Protein AF-A0A2S9GM85-F1 (afdb_monomer_lite)

Radius of gyration: 12.58 Å; chains: 1; bounding box: 25×28×29 Å

Secondary structure (DSSP, 8-state):
-HHHHHHHHHHHHT--GGG-S-B----SSHHHHHHHHHHTTSS-TT-HHHHHHTTTTSTTSSS-B-TT-IIIII---TT-

Sequence (80 aa):
FKDQILDAAYAEAGIGPEDLSLAEVYDLSTALELDWYEHLGLCPRGEAEQLLRSGATTIGGRIPVNASG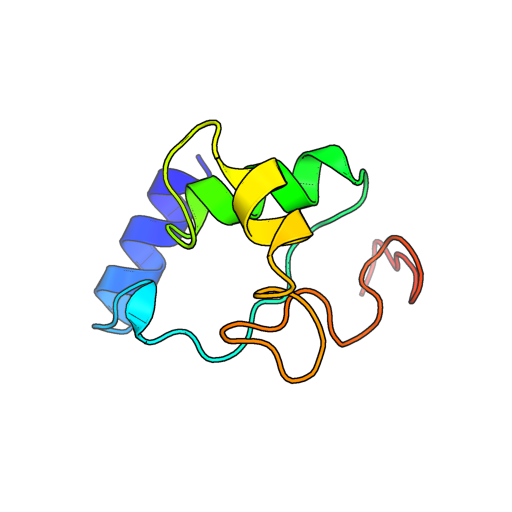GLASFGEAIPA

Structure (mmCIF, N/CA/C/O backbone):
data_AF-A0A2S9GM85-F1
#
_entry.id   AF-A0A2S9GM85-F1
#
loop_
_atom_site.group_PDB
_atom_site.id
_atom_site.type_symbol
_atom_site.label_atom_id
_atom_site.label_alt_id
_atom_site.label_comp_id
_atom_site.label_asym_id
_atom_site.label_entity_id
_atom_site.label_seq_id
_atom_site.pdbx_PDB_ins_code
_atom_site.Cartn_x
_atom_site.Cartn_y
_atom_site.Cartn_z
_atom_site.occupancy
_atom_site.B_iso_or_equiv
_atom_site.auth_seq_id
_atom_site.auth_comp_id
_atom_site.auth_asym_id
_atom_site.auth_atom_id
_atom_site.pdbx_PDB_model_num
ATOM 1 N N . PHE A 1 1 ? 6.488 12.456 7.400 1.00 81.62 1 PHE A N 1
ATOM 2 C CA 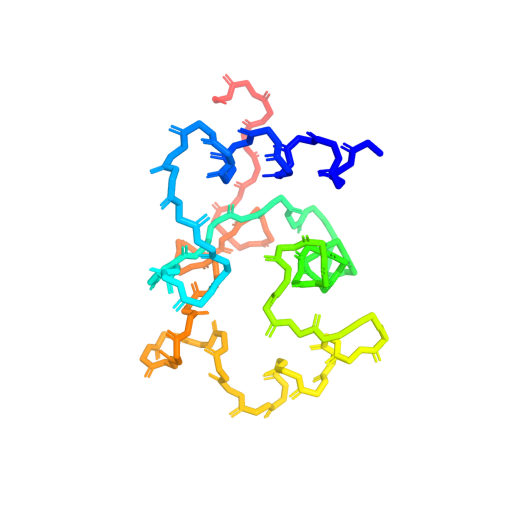. PHE A 1 1 ? 5.648 13.056 6.342 1.00 81.62 1 PHE A CA 1
ATOM 3 C C . PHE A 1 1 ? 4.573 12.083 5.886 1.00 81.62 1 PHE A C 1
ATOM 5 O O . PHE A 1 1 ? 3.416 12.457 5.963 1.00 81.62 1 PHE A O 1
ATOM 12 N N . LYS A 1 2 ? 4.921 10.843 5.495 1.00 88.69 2 LYS A N 1
ATOM 13 C CA . LYS A 1 2 ? 3.934 9.807 5.135 1.00 88.69 2 LYS A CA 1
ATOM 14 C C . LYS A 1 2 ? 2.863 9.600 6.216 1.00 88.69 2 LYS A C 1
ATOM 16 O O . LYS A 1 2 ? 1.689 9.725 5.900 1.00 88.69 2 LYS A O 1
ATOM 21 N N . ASP A 1 3 ? 3.277 9.439 7.476 1.00 92.56 3 ASP A N 1
ATOM 22 C CA . ASP A 1 3 ? 2.346 9.288 8.611 1.00 92.56 3 ASP A CA 1
ATOM 23 C C . ASP A 1 3 ? 1.340 10.443 8.699 1.00 92.56 3 ASP A C 1
ATOM 25 O O . ASP A 1 3 ? 0.145 10.223 8.784 1.00 92.56 3 ASP A O 1
ATOM 29 N N . GLN A 1 4 ? 1.806 11.688 8.556 1.00 94.75 4 GLN A N 1
ATOM 30 C CA . GLN A 1 4 ? 0.936 12.867 8.629 1.00 94.75 4 GLN A CA 1
ATOM 31 C C . GLN A 1 4 ? -0.096 12.924 7.496 1.00 94.75 4 GLN A C 1
ATOM 33 O O . GLN A 1 4 ? -1.206 13.400 7.717 1.00 94.75 4 GLN A O 1
ATOM 38 N N . ILE A 1 5 ? 0.265 12.474 6.288 1.00 94.81 5 ILE A N 1
ATOM 39 C CA . ILE A 1 5 ? -0.683 12.394 5.168 1.00 94.81 5 ILE A CA 1
ATOM 40 C C . ILE A 1 5 ? -1.746 11.339 5.466 1.00 94.81 5 ILE A C 1
ATOM 42 O O . ILE A 1 5 ? -2.929 11.591 5.255 1.00 94.81 5 ILE A O 1
ATOM 46 N N . LEU A 1 6 ? -1.328 10.172 5.951 1.00 94.94 6 LEU A N 1
ATOM 47 C CA . LEU A 1 6 ? -2.238 9.061 6.196 1.00 94.94 6 LEU A CA 1
ATOM 48 C C . LEU A 1 6 ? -3.151 9.311 7.390 1.00 94.94 6 LEU A C 1
ATOM 50 O O . LEU A 1 6 ? -4.349 9.081 7.268 1.00 94.94 6 LEU A O 1
ATOM 54 N N . ASP A 1 7 ? -2.633 9.870 8.482 1.00 95.38 7 ASP A N 1
ATOM 55 C CA . ASP A 1 7 ? -3.439 10.281 9.633 1.00 95.38 7 ASP A CA 1
ATOM 56 C C . ASP A 1 7 ? -4.549 11.251 9.204 1.00 95.38 7 ASP A C 1
ATOM 58 O O . ASP A 1 7 ? -5.703 11.100 9.604 1.00 95.38 7 ASP A O 1
ATOM 62 N N . ALA A 1 8 ? -4.220 12.227 8.348 1.00 97.56 8 ALA A N 1
ATOM 63 C CA . ALA A 1 8 ? -5.197 13.170 7.816 1.00 97.56 8 ALA A CA 1
ATOM 64 C C . ALA A 1 8 ? -6.223 12.484 6.897 1.00 97.56 8 ALA A C 1
ATOM 66 O O . ALA A 1 8 ? -7.420 12.714 7.057 1.00 97.56 8 ALA A O 1
ATOM 67 N N . ALA A 1 9 ? -5.775 11.623 5.978 1.00 97.56 9 ALA A N 1
ATOM 68 C CA . ALA A 1 9 ? -6.651 10.923 5.039 1.00 97.56 9 ALA A CA 1
ATOM 69 C C . ALA A 1 9 ? -7.619 9.960 5.749 1.00 97.56 9 ALA A C 1
ATOM 71 O O . ALA A 1 9 ? -8.812 9.955 5.450 1.00 97.56 9 ALA A O 1
ATOM 72 N N . TYR A 1 10 ? -7.133 9.187 6.724 1.00 97.94 10 TYR A N 1
ATOM 73 C CA . TYR A 1 10 ? -7.966 8.301 7.537 1.00 97.94 10 TYR A CA 1
ATOM 74 C C . TYR A 1 10 ? -8.962 9.084 8.392 1.00 97.94 10 TYR A C 1
ATOM 76 O O . TYR A 1 10 ? -10.139 8.729 8.437 1.00 97.94 10 TYR A O 1
ATOM 84 N N . ALA A 1 11 ? -8.527 10.181 9.021 1.00 98.19 11 ALA A N 1
ATOM 85 C CA . ALA A 1 11 ? -9.416 11.037 9.801 1.00 98.19 11 ALA A CA 1
ATOM 86 C C . ALA A 1 11 ? -10.517 11.677 8.940 1.00 98.19 11 ALA A C 1
ATOM 88 O O . ALA A 1 11 ? -11.665 11.749 9.375 1.00 98.19 11 ALA A O 1
ATOM 89 N N . GLU A 1 12 ? -10.185 12.121 7.726 1.00 98.50 12 GLU A N 1
ATOM 90 C CA . GLU A 1 12 ? -11.148 12.696 6.782 1.00 98.50 12 GLU A CA 1
ATOM 91 C C . GLU A 1 12 ? -12.147 11.649 6.270 1.00 98.50 12 GLU A C 1
ATOM 93 O O . GLU A 1 12 ? -13.346 11.921 6.201 1.00 98.50 12 GLU A O 1
ATOM 98 N N . ALA A 1 13 ? -11.675 10.441 5.954 1.00 98.19 13 ALA A N 1
ATOM 99 C CA . ALA A 1 13 ? -12.518 9.350 5.473 1.00 98.19 13 ALA A CA 1
ATOM 100 C C . ALA A 1 13 ? -13.332 8.664 6.587 1.00 98.19 13 ALA A C 1
ATOM 102 O O . ALA A 1 13 ? -14.348 8.031 6.298 1.00 98.19 13 ALA A O 1
ATOM 103 N N . GLY A 1 14 ? -12.907 8.784 7.848 1.00 98.25 14 GLY A N 1
ATOM 104 C CA . GLY A 1 14 ? -13.528 8.111 8.990 1.00 98.25 14 GLY A CA 1
ATOM 105 C C . GLY A 1 14 ? -13.330 6.592 8.993 1.00 98.25 14 GLY A C 1
ATOM 106 O O . GLY A 1 14 ? -14.192 5.883 9.509 1.00 98.25 14 GLY A O 1
ATOM 107 N N . ILE A 1 15 ? -12.231 6.105 8.407 1.00 98.00 15 ILE A N 1
ATOM 108 C CA . ILE A 1 15 ? -11.886 4.675 8.306 1.00 98.00 15 ILE A CA 1
ATOM 109 C C . ILE A 1 15 ? -10.480 4.405 8.848 1.00 98.00 15 ILE A C 1
ATOM 111 O O . ILE A 1 15 ? -9.675 5.330 8.970 1.00 98.00 15 ILE A O 1
ATOM 115 N N . GLY A 1 16 ? -10.184 3.141 9.142 1.00 97.12 16 GLY A N 1
ATOM 116 C CA . GLY A 1 16 ? -8.859 2.666 9.537 1.00 97.12 16 GLY A CA 1
ATOM 117 C C . GLY A 1 16 ? -8.167 1.801 8.472 1.00 97.12 16 GLY A C 1
ATOM 118 O O . GLY A 1 16 ? -8.777 1.421 7.468 1.00 97.12 16 GLY A O 1
ATOM 119 N N . PRO A 1 17 ? -6.888 1.440 8.693 1.00 96.38 17 PRO A N 1
ATOM 120 C CA . PRO A 1 17 ? -6.140 0.514 7.836 1.00 96.38 17 PRO A CA 1
ATOM 121 C C . PRO A 1 17 ? -6.854 -0.818 7.579 1.00 96.38 17 PRO A C 1
ATOM 123 O O . PRO A 1 17 ? -6.735 -1.409 6.507 1.00 96.38 17 PRO A O 1
ATOM 126 N N . GLU A 1 18 ? -7.601 -1.308 8.565 1.00 96.50 18 GLU A N 1
ATOM 127 C CA . GLU A 1 18 ? -8.351 -2.557 8.502 1.00 96.50 18 GLU A CA 1
ATOM 128 C C . GLU A 1 18 ? -9.530 -2.528 7.526 1.00 96.50 18 GLU A C 1
ATOM 130 O O . GLU A 1 18 ? -9.935 -3.601 7.072 1.00 96.50 18 GLU A O 1
ATOM 135 N N . ASP A 1 19 ? -10.032 -1.336 7.197 1.00 97.88 19 ASP A N 1
ATOM 136 C CA . ASP A 1 19 ? -11.147 -1.117 6.274 1.00 97.88 19 ASP A CA 1
ATOM 137 C C . ASP A 1 19 ? -10.686 -1.058 4.808 1.00 97.88 19 ASP A C 1
ATOM 139 O O . ASP A 1 19 ? -11.504 -1.117 3.883 1.00 97.88 19 ASP A O 1
ATOM 143 N N . LEU A 1 20 ? -9.373 -0.952 4.564 1.00 97.25 20 LEU A N 1
ATOM 144 C CA . LEU A 1 20 ? -8.829 -0.934 3.212 1.00 97.25 20 LEU A CA 1
ATOM 145 C C . LEU A 1 20 ? -9.079 -2.272 2.506 1.00 97.25 20 LEU A C 1
ATOM 147 O O . LEU A 1 20 ? -8.818 -3.350 3.037 1.00 97.25 20 LEU A O 1
ATOM 151 N N . SER A 1 21 ? -9.548 -2.184 1.261 1.00 96.94 21 SER A N 1
ATOM 152 C CA . SER A 1 21 ? -9.779 -3.345 0.383 1.00 96.94 21 SER A CA 1
ATOM 153 C C . SER A 1 21 ? -8.792 -3.427 -0.789 1.00 96.94 21 SER A C 1
ATOM 155 O O . SER A 1 21 ? -8.724 -4.451 -1.464 1.00 96.94 21 SER A O 1
ATOM 157 N N . LEU A 1 22 ? -8.042 -2.351 -1.047 1.00 97.44 22 LEU A N 1
ATOM 158 C CA . LEU A 1 22 ? -7.002 -2.231 -2.072 1.00 97.44 22 LEU A CA 1
ATOM 159 C C . LEU A 1 22 ? -6.050 -1.093 -1.670 1.00 97.44 22 LEU A C 1
ATOM 161 O O . LEU A 1 22 ? -6.503 -0.117 -1.069 1.00 97.44 22 LEU A O 1
ATOM 165 N N . ALA A 1 23 ? -4.776 -1.176 -2.053 1.00 97.75 23 ALA A N 1
ATOM 166 C CA . ALA A 1 23 ? -3.884 -0.018 -2.061 1.00 97.75 23 ALA A CA 1
ATOM 167 C C . ALA A 1 23 ? -3.117 0.093 -3.387 1.00 97.75 23 ALA A C 1
ATOM 169 O O . ALA A 1 23 ? -2.672 -0.902 -3.952 1.00 97.75 23 ALA A O 1
ATOM 170 N N . GLU A 1 24 ? -2.934 1.319 -3.866 1.00 97.25 24 GLU A N 1
ATOM 171 C CA . GLU A 1 24 ? -1.980 1.648 -4.928 1.00 97.25 24 GLU A CA 1
ATOM 172 C C . GLU A 1 24 ? -0.978 2.631 -4.325 1.00 97.25 24 GLU A C 1
ATOM 174 O O . GLU A 1 24 ? -1.362 3.667 -3.773 1.00 97.25 24 GLU A O 1
ATOM 179 N N . VAL A 1 25 ? 0.300 2.269 -4.353 1.00 95.75 25 VAL A N 1
ATOM 180 C CA . VAL A 1 25 ? 1.372 2.978 -3.653 1.00 95.75 25 VAL A CA 1
ATOM 181 C C . VAL A 1 25 ? 2.545 3.237 -4.582 1.00 95.75 25 VAL A C 1
ATOM 183 O O . VAL A 1 25 ? 2.811 2.488 -5.517 1.00 95.75 25 VAL A O 1
ATOM 186 N N . TYR A 1 26 ? 3.281 4.307 -4.290 1.00 94.00 26 TYR A N 1
ATOM 187 C CA . TYR A 1 26 ? 4.434 4.706 -5.087 1.00 94.00 26 TYR A CA 1
ATOM 188 C C . TYR A 1 26 ? 5.628 3.764 -4.850 1.00 94.00 26 TYR A C 1
ATOM 190 O O . TYR A 1 26 ? 6.268 3.828 -3.795 1.00 94.00 26 TYR A O 1
ATOM 198 N N . ASP A 1 27 ? 5.938 2.928 -5.841 1.00 94.75 27 ASP A N 1
ATOM 199 C CA . ASP A 1 27 ? 6.911 1.826 -5.809 1.00 94.75 27 ASP A CA 1
ATOM 200 C C . ASP A 1 27 ? 8.057 1.993 -6.830 1.00 94.75 27 ASP A C 1
ATOM 202 O O . ASP A 1 27 ? 8.534 1.020 -7.409 1.00 94.75 27 ASP A O 1
ATOM 206 N N . LEU A 1 28 ? 8.582 3.216 -7.017 1.00 91.69 28 LEU A N 1
ATOM 207 C CA . LEU A 1 28 ? 9.771 3.459 -7.869 1.00 91.69 28 LEU A CA 1
ATOM 208 C C . LEU A 1 28 ? 10.970 2.554 -7.500 1.00 91.69 28 LEU A C 1
ATOM 210 O O . LEU A 1 28 ? 11.837 2.252 -8.319 1.00 91.69 28 LEU A O 1
ATOM 214 N N . SER A 1 29 ? 11.018 2.113 -6.245 1.00 93.06 29 SER A N 1
ATOM 215 C CA . SER A 1 29 ? 11.864 1.026 -5.776 1.00 93.06 29 SER A CA 1
ATOM 216 C C . SER A 1 29 ? 11.016 0.057 -4.962 1.00 93.06 29 SER A C 1
ATOM 218 O O . SER A 1 29 ? 10.163 0.489 -4.187 1.00 93.06 29 SER A O 1
ATOM 220 N N . THR A 1 30 ? 11.320 -1.238 -5.043 1.00 93.06 30 THR A N 1
ATOM 221 C CA . THR A 1 30 ? 10.655 -2.284 -4.246 1.00 93.06 30 THR A CA 1
ATOM 222 C C . THR A 1 30 ? 10.729 -2.027 -2.739 1.00 93.06 30 THR A C 1
ATOM 224 O O . THR A 1 30 ? 9.821 -2.395 -2.000 1.00 93.06 30 THR A O 1
ATOM 227 N N . ALA A 1 31 ? 11.777 -1.348 -2.262 1.00 95.44 31 ALA A N 1
ATOM 228 C CA . ALA A 1 31 ? 11.889 -0.964 -0.856 1.00 95.44 31 ALA A CA 1
ATOM 229 C C . ALA A 1 31 ? 10.824 0.067 -0.437 1.00 95.44 31 ALA A C 1
ATOM 231 O O . ALA A 1 31 ? 10.389 0.057 0.712 1.00 95.44 31 ALA A 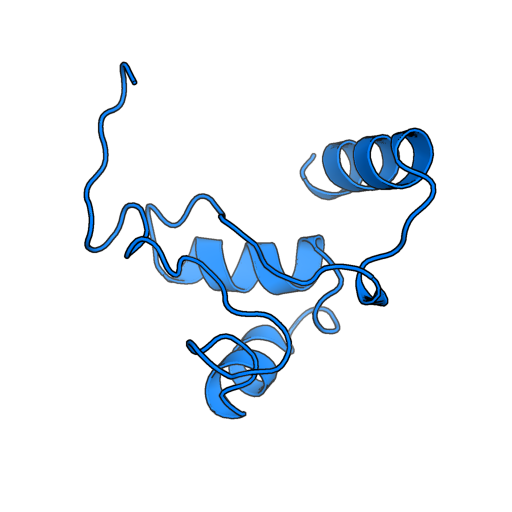O 1
ATOM 232 N N . LEU A 1 32 ? 10.393 0.944 -1.353 1.00 95.44 32 LEU A N 1
ATOM 233 C CA . LEU A 1 32 ? 9.364 1.947 -1.067 1.00 95.44 32 LEU A CA 1
ATOM 234 C C . LEU A 1 32 ? 7.987 1.315 -0.892 1.00 95.44 32 LEU A C 1
ATOM 236 O O . LEU A 1 32 ? 7.220 1.794 -0.063 1.00 95.44 32 LEU A O 1
ATOM 240 N N . GLU A 1 33 ? 7.686 0.248 -1.631 1.00 97.00 33 GLU A N 1
ATOM 241 C CA . GLU A 1 33 ? 6.434 -0.492 -1.468 1.00 97.00 33 GLU A CA 1
ATOM 242 C C . GLU A 1 33 ? 6.327 -1.090 -0.058 1.00 97.00 33 GLU A C 1
ATOM 244 O O . GLU A 1 33 ? 5.326 -0.883 0.625 1.00 97.00 33 GLU A O 1
ATOM 249 N N . LEU A 1 34 ? 7.396 -1.732 0.428 1.00 97.75 34 LEU A N 1
ATOM 250 C CA . LEU A 1 34 ? 7.439 -2.265 1.793 1.00 97.75 34 LEU A CA 1
ATOM 251 C C . LEU A 1 34 ? 7.315 -1.162 2.851 1.00 97.75 34 LEU A C 1
ATOM 253 O O . LEU A 1 34 ? 6.561 -1.313 3.806 1.00 97.75 34 LEU A O 1
ATOM 257 N N . ASP A 1 35 ? 8.004 -0.035 2.660 1.00 96.94 35 ASP A N 1
ATOM 258 C CA . ASP A 1 35 ? 7.887 1.132 3.543 1.00 96.94 35 ASP A CA 1
ATOM 259 C C . ASP A 1 35 ? 6.433 1.641 3.599 1.00 96.94 35 ASP A C 1
ATOM 261 O O . ASP A 1 35 ? 5.913 1.971 4.665 1.00 96.94 35 ASP A O 1
ATOM 265 N N . TRP A 1 36 ? 5.728 1.643 2.463 1.00 97.44 36 TRP A N 1
ATOM 266 C CA . TRP A 1 36 ? 4.314 2.008 2.417 1.00 97.44 36 TRP A CA 1
ATOM 267 C C . TRP A 1 36 ? 3.400 1.043 3.167 1.00 97.44 36 TRP A C 1
ATOM 269 O O . TRP A 1 36 ? 2.434 1.519 3.756 1.00 97.44 36 TRP A O 1
ATOM 279 N N . TYR A 1 37 ? 3.681 -0.262 3.206 1.00 97.88 37 TYR A N 1
ATOM 280 C CA . TYR A 1 37 ? 2.852 -1.209 3.966 1.00 97.88 37 TYR A CA 1
ATOM 281 C C . TYR A 1 37 ? 2.799 -0.849 5.455 1.00 97.88 37 TYR A C 1
ATOM 283 O O . TYR A 1 37 ? 1.733 -0.886 6.073 1.00 97.88 37 TYR A O 1
ATOM 291 N N . GLU A 1 38 ? 3.947 -0.465 6.014 1.00 97.69 38 GLU A N 1
ATOM 292 C CA . GLU A 1 38 ? 4.083 -0.098 7.425 1.00 97.69 38 GLU A CA 1
ATOM 293 C C . GLU A 1 38 ? 3.421 1.251 7.701 1.00 97.69 38 GLU A C 1
ATOM 295 O O . GLU A 1 38 ? 2.677 1.392 8.669 1.00 97.69 38 GLU A O 1
ATOM 300 N N . HIS A 1 39 ? 3.634 2.228 6.817 1.00 97.31 39 HIS A N 1
ATOM 301 C CA . HIS A 1 39 ? 3.019 3.549 6.932 1.00 97.31 39 HIS A CA 1
ATOM 302 C C . HIS A 1 39 ? 1.492 3.502 6.798 1.00 97.31 39 HIS A C 1
ATOM 304 O O . HIS A 1 39 ? 0.794 4.181 7.544 1.00 97.31 39 HIS A O 1
ATOM 310 N N . LEU A 1 40 ? 0.963 2.670 5.895 1.00 97.19 40 LEU A N 1
ATOM 311 C CA . LEU A 1 40 ? -0.475 2.433 5.744 1.00 97.19 40 LEU A CA 1
ATOM 312 C C . LEU A 1 40 ? -1.099 1.721 6.944 1.00 97.19 40 LEU A C 1
ATOM 314 O O . LEU A 1 40 ? -2.322 1.718 7.049 1.00 97.19 40 LEU A O 1
ATOM 318 N N . GLY A 1 41 ? -0.297 1.137 7.837 1.00 97.06 41 GLY A N 1
ATOM 319 C CA . GLY A 1 41 ? -0.783 0.349 8.967 1.00 97.06 41 GLY A CA 1
ATOM 320 C C . GLY A 1 41 ? -1.245 -1.056 8.577 1.00 97.06 41 GLY A C 1
ATOM 321 O O . GLY A 1 41 ? -1.977 -1.687 9.336 1.00 97.06 41 GLY A O 1
ATOM 322 N N . LEU A 1 42 ? -0.825 -1.570 7.413 1.00 97.56 42 LEU A N 1
ATOM 323 C CA . LEU A 1 42 ? -1.150 -2.937 6.978 1.00 97.56 42 LEU A CA 1
ATOM 324 C C . LEU A 1 42 ? -0.403 -3.990 7.809 1.00 97.56 42 LEU A C 1
ATOM 326 O O . LEU A 1 42 ? -0.864 -5.123 7.956 1.00 97.56 42 LEU A O 1
ATOM 330 N N . CYS A 1 43 ? 0.754 -3.611 8.349 1.00 97.94 43 CYS A N 1
ATOM 331 C CA . CYS A 1 43 ? 1.540 -4.391 9.293 1.00 97.94 43 CYS A CA 1
ATOM 332 C C . CYS A 1 43 ? 2.318 -3.470 10.249 1.00 97.94 43 CYS A C 1
ATOM 334 O O . CYS A 1 43 ? 2.492 -2.283 9.959 1.00 97.94 43 CYS A O 1
ATOM 336 N N . PRO A 1 44 ? 2.829 -3.999 11.375 1.00 97.56 44 PRO A N 1
ATOM 337 C CA . PRO A 1 44 ? 3.758 -3.272 12.229 1.00 97.56 44 PRO A CA 1
ATOM 338 C C . PRO A 1 44 ? 5.046 -2.869 11.500 1.00 97.56 44 PRO A C 1
ATOM 340 O O . PRO A 1 44 ? 5.446 -3.465 10.497 1.00 97.56 44 PRO A O 1
ATOM 343 N N . ARG A 1 45 ? 5.734 -1.870 12.058 1.00 96.50 45 ARG A N 1
ATOM 344 C CA . ARG A 1 45 ? 7.028 -1.412 11.548 1.00 96.50 45 ARG A CA 1
ATOM 345 C C . ARG A 1 45 ? 8.080 -2.525 11.626 1.00 96.50 45 ARG A C 1
ATOM 347 O O . ARG A 1 45 ? 8.267 -3.114 12.689 1.00 96.50 45 ARG A O 1
ATOM 354 N N . GLY A 1 46 ? 8.802 -2.763 10.537 1.00 97.62 46 GLY A N 1
ATOM 355 C CA . GLY A 1 46 ? 9.765 -3.854 10.380 1.00 97.62 46 GLY A CA 1
ATOM 356 C C . GLY A 1 46 ? 9.154 -5.202 9.980 1.00 97.62 46 GLY A C 1
ATOM 357 O O . GLY A 1 46 ? 9.892 -6.182 9.873 1.00 97.62 46 GLY A O 1
ATOM 358 N N . GLU A 1 47 ? 7.839 -5.286 9.761 1.00 98.38 47 GLU A N 1
ATOM 359 C CA . GLU A 1 47 ? 7.146 -6.540 9.428 1.00 98.38 47 GLU A CA 1
ATOM 360 C C . GLU A 1 47 ? 6.633 -6.607 7.980 1.00 98.38 47 GLU A C 1
ATOM 362 O O . GLU A 1 47 ? 6.029 -7.611 7.592 1.00 98.38 47 GLU A O 1
ATOM 367 N N . ALA A 1 48 ? 6.926 -5.606 7.140 1.00 98.38 48 ALA A N 1
ATOM 368 C CA . ALA A 1 48 ? 6.460 -5.572 5.750 1.00 98.38 48 ALA A CA 1
ATOM 369 C C . ALA A 1 48 ? 6.869 -6.806 4.930 1.00 98.38 48 ALA A C 1
ATOM 371 O O . ALA A 1 48 ? 6.081 -7.319 4.135 1.00 98.38 48 ALA A O 1
ATOM 372 N N . GLU A 1 49 ? 8.076 -7.337 5.153 1.00 98.06 49 GLU A N 1
ATOM 373 C CA . GLU A 1 49 ? 8.531 -8.566 4.493 1.00 98.06 49 GLU A CA 1
ATOM 374 C C . GLU A 1 49 ? 7.629 -9.762 4.838 1.00 98.06 49 GLU A C 1
ATOM 376 O O . GLU A 1 49 ? 7.300 -10.570 3.969 1.00 98.06 49 GLU A O 1
ATOM 381 N N . GLN A 1 50 ? 7.219 -9.887 6.101 1.00 98.50 50 GLN A N 1
ATOM 382 C CA . GLN A 1 50 ? 6.374 -10.995 6.546 1.00 98.50 50 GLN A CA 1
ATOM 383 C C . GLN A 1 50 ? 4.973 -10.878 5.946 1.00 98.50 50 GLN A C 1
ATOM 385 O O . GLN A 1 50 ? 4.437 -11.874 5.452 1.00 98.50 50 GLN A O 1
ATOM 390 N N . LEU A 1 51 ? 4.416 -9.660 5.912 1.00 98.38 51 LEU A N 1
ATOM 391 C CA . LEU A 1 51 ? 3.145 -9.383 5.245 1.00 98.38 51 LEU A CA 1
ATOM 392 C C . LEU A 1 51 ? 3.209 -9.774 3.762 1.00 98.38 51 LEU A C 1
ATOM 394 O O . LEU A 1 51 ? 2.351 -10.528 3.300 1.00 98.38 51 LEU A O 1
ATOM 398 N N . LEU A 1 52 ? 4.253 -9.348 3.044 1.00 98.06 52 LEU A N 1
ATOM 399 C CA . LEU A 1 52 ? 4.464 -9.702 1.638 1.00 98.06 52 LEU A CA 1
ATOM 400 C C . LEU A 1 52 ? 4.519 -11.224 1.454 1.00 98.06 52 LEU A C 1
ATOM 402 O O . LEU A 1 52 ? 3.797 -11.793 0.635 1.00 98.06 52 LEU A O 1
ATOM 406 N N . ARG A 1 53 ? 5.355 -11.906 2.246 1.00 98.31 53 ARG A N 1
ATOM 407 C CA . ARG A 1 53 ? 5.554 -13.361 2.151 1.00 98.31 53 ARG A CA 1
ATOM 408 C C . ARG A 1 53 ? 4.307 -14.167 2.494 1.00 98.31 53 ARG A C 1
ATOM 410 O O . ARG A 1 53 ? 4.178 -15.288 2.010 1.00 98.31 53 ARG A O 1
ATOM 417 N N . SER A 1 54 ? 3.395 -13.616 3.294 1.00 98.38 54 SER A N 1
ATOM 418 C CA . SER A 1 54 ? 2.115 -14.263 3.598 1.00 98.38 54 SER A CA 1
ATOM 419 C C . SER A 1 54 ? 1.173 -14.343 2.388 1.00 98.38 54 SER A C 1
ATOM 421 O O . SER A 1 54 ? 0.215 -15.113 2.411 1.00 98.38 54 SER A O 1
ATOM 423 N N . GLY A 1 55 ? 1.425 -13.551 1.339 1.00 98.25 55 GLY A N 1
ATOM 424 C CA . GLY A 1 55 ? 0.544 -13.421 0.180 1.00 98.25 55 GLY A CA 1
ATOM 425 C C . GLY A 1 55 ? -0.621 -12.451 0.395 1.00 98.25 55 GLY A C 1
ATOM 426 O O . GLY A 1 55 ? -1.426 -12.269 -0.518 1.00 98.25 55 GLY A O 1
ATOM 427 N N . ALA A 1 56 ? -0.714 -11.794 1.557 1.00 98.25 56 ALA A N 1
ATOM 428 C CA . ALA A 1 56 ? -1.785 -10.847 1.868 1.00 98.25 56 ALA A CA 1
ATOM 429 C C . ALA A 1 56 ? -1.911 -9.704 0.847 1.00 98.25 56 ALA A C 1
ATOM 431 O O . ALA A 1 56 ? -3.027 -9.237 0.626 1.00 98.25 56 ALA A O 1
ATOM 432 N N . THR A 1 57 ? -0.802 -9.304 0.216 1.00 98.31 57 THR A N 1
ATOM 433 C CA . THR A 1 57 ? -0.740 -8.204 -0.759 1.00 98.31 57 THR A CA 1
ATOM 434 C C . THR A 1 57 ? -0.892 -8.634 -2.219 1.00 98.31 57 THR A C 1
ATOM 436 O O . THR A 1 57 ? -0.892 -7.798 -3.118 1.00 98.31 57 THR A O 1
ATOM 439 N N . THR A 1 58 ? -1.075 -9.931 -2.482 1.00 98.00 58 THR A N 1
ATOM 440 C CA . THR A 1 58 ? -1.309 -10.452 -3.839 1.00 98.00 58 THR A CA 1
ATOM 441 C C . THR A 1 58 ? -2.760 -10.258 -4.285 1.00 98.00 58 THR A C 1
ATOM 443 O O . THR A 1 58 ? -3.657 -10.068 -3.463 1.00 98.00 58 THR A O 1
ATOM 446 N N . ILE A 1 59 ? -3.027 -10.348 -5.593 1.00 97.62 59 ILE A N 1
ATOM 447 C CA . ILE A 1 59 ? -4.404 -10.385 -6.110 1.00 97.62 59 ILE A CA 1
ATOM 448 C C . ILE A 1 59 ? -5.136 -11.595 -5.511 1.00 97.62 59 ILE A C 1
ATOM 450 O O . ILE A 1 59 ? -4.709 -12.736 -5.678 1.00 97.62 59 ILE A O 1
ATOM 454 N N . GLY A 1 60 ? -6.253 -11.335 -4.824 1.00 96.44 60 GLY A N 1
ATOM 455 C CA . GLY A 1 60 ? -7.012 -12.339 -4.067 1.00 96.44 60 GLY A CA 1
ATOM 456 C C . GLY A 1 60 ? -6.562 -12.515 -2.609 1.00 96.44 60 GLY A C 1
ATOM 457 O O . GLY A 1 60 ? -7.203 -13.259 -1.869 1.00 96.44 60 GLY A O 1
ATOM 458 N N . GLY A 1 61 ? -5.496 -11.829 -2.188 1.00 97.50 61 GLY A N 1
ATOM 459 C CA . GLY A 1 61 ? -5.108 -11.679 -0.788 1.00 97.50 61 GLY A CA 1
ATOM 460 C C . GLY A 1 61 ? -6.041 -10.740 -0.017 1.00 97.50 61 GLY A C 1
ATOM 461 O O . GLY A 1 61 ? -7.010 -10.209 -0.561 1.00 97.50 61 GLY A O 1
ATOM 462 N N . ARG A 1 62 ? -5.742 -10.530 1.272 1.00 96.69 62 ARG A N 1
ATOM 463 C CA . ARG A 1 62 ? -6.531 -9.646 2.147 1.00 96.69 62 ARG A CA 1
ATOM 46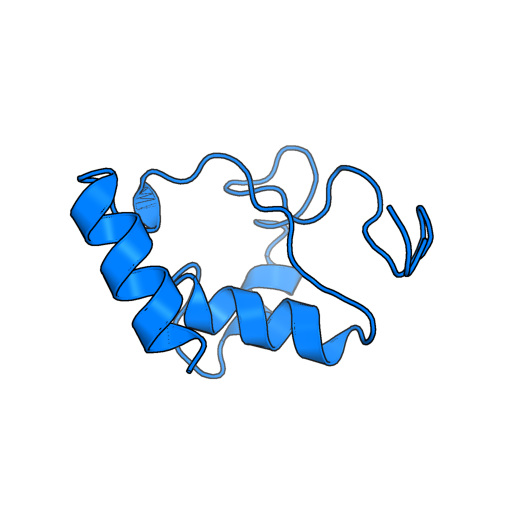4 C C . ARG A 1 62 ? -6.605 -8.220 1.598 1.00 96.69 62 ARG A C 1
ATOM 466 O O . ARG A 1 62 ? -7.668 -7.614 1.645 1.00 96.69 62 ARG A O 1
ATOM 473 N N . ILE A 1 63 ? -5.468 -7.686 1.165 1.00 97.88 63 ILE A N 1
ATOM 474 C CA . ILE A 1 63 ? -5.306 -6.290 0.766 1.00 97.88 63 ILE A CA 1
ATOM 475 C C . ILE A 1 63 ? -4.378 -6.240 -0.447 1.00 97.88 63 ILE A C 1
ATOM 477 O O . ILE A 1 63 ? -3.184 -6.017 -0.283 1.00 97.88 63 ILE A O 1
ATOM 481 N N . PRO A 1 64 ? -4.875 -6.502 -1.668 1.00 98.31 64 PRO A N 1
ATOM 482 C CA . PRO A 1 64 ? -4.036 -6.438 -2.856 1.00 98.31 64 PRO A CA 1
ATOM 483 C C . PRO A 1 64 ? -3.350 -5.069 -2.952 1.00 98.31 64 PRO A C 1
ATOM 485 O O . PRO A 1 64 ? -4.003 -4.038 -2.767 1.00 98.31 64 PRO A O 1
ATOM 488 N N . VAL A 1 65 ? -2.045 -5.063 -3.220 1.00 98.31 65 VAL A N 1
ATOM 489 C CA . VAL A 1 65 ? -1.276 -3.829 -3.422 1.00 98.31 65 VAL A CA 1
ATOM 490 C C . VAL A 1 65 ? -0.727 -3.801 -4.838 1.00 98.31 65 VAL A C 1
ATOM 492 O O . VAL A 1 65 ? -0.233 -4.816 -5.326 1.00 98.31 65 VAL A O 1
ATOM 495 N N . ASN A 1 66 ? -0.851 -2.650 -5.502 1.00 97.62 66 ASN A N 1
ATOM 496 C CA . ASN A 1 66 ? -0.378 -2.429 -6.870 1.00 97.62 66 ASN A CA 1
ATOM 497 C C . ASN A 1 66 ? -0.911 -3.482 -7.853 1.00 97.62 66 ASN A C 1
ATOM 499 O O . ASN A 1 66 ? -0.183 -4.013 -8.694 1.00 97.62 66 ASN A O 1
ATOM 503 N N . ALA A 1 67 ? -2.211 -3.790 -7.763 1.00 97.06 67 ALA A N 1
ATOM 504 C CA . ALA A 1 67 ? -2.873 -4.747 -8.652 1.00 97.06 67 ALA A CA 1
ATOM 505 C C . ALA A 1 67 ? -2.823 -4.304 -10.127 1.00 97.06 67 ALA A C 1
ATOM 507 O O . ALA A 1 67 ? -2.930 -5.138 -11.027 1.00 97.06 67 ALA A O 1
ATOM 508 N N . SER A 1 68 ? -2.627 -3.004 -10.369 1.00 96.00 68 SER A N 1
ATOM 509 C CA . SER A 1 68 ? -2.337 -2.421 -11.683 1.00 96.00 68 SER A CA 1
ATOM 510 C C . SER A 1 68 ? -1.001 -2.879 -12.294 1.00 96.00 68 SER A C 1
ATOM 512 O O . SER A 1 68 ? -0.827 -2.813 -13.511 1.00 96.00 68 SER A O 1
ATOM 514 N N . GLY A 1 69 ? -0.067 -3.355 -11.466 1.00 94.50 69 GLY A N 1
ATOM 515 C CA . GLY A 1 69 ? 1.328 -3.632 -11.807 1.00 94.50 69 GLY A CA 1
ATOM 516 C C . GLY A 1 69 ? 2.321 -2.604 -11.250 1.00 94.50 69 GLY A C 1
ATOM 517 O O . GLY A 1 69 ? 3.526 -2.822 -11.388 1.00 94.50 69 GLY A O 1
ATOM 518 N N . GLY A 1 70 ? 1.843 -1.512 -10.640 1.00 95.19 70 GLY A N 1
ATOM 519 C CA . GLY A 1 70 ? 2.686 -0.475 -10.034 1.00 95.19 70 GLY A CA 1
ATOM 520 C C . GLY A 1 70 ? 3.605 0.236 -11.032 1.00 95.19 70 GLY A C 1
ATOM 521 O O . GLY A 1 70 ? 3.637 -0.063 -12.230 1.00 95.19 70 GLY A O 1
ATOM 522 N N . LEU A 1 71 ? 4.411 1.175 -10.549 1.00 94.19 71 LEU A N 1
ATOM 523 C CA . LEU A 1 71 ? 5.414 1.859 -11.365 1.00 94.19 71 LEU A CA 1
ATOM 524 C C . LEU A 1 71 ? 6.479 0.877 -11.859 1.00 94.19 71 LEU A C 1
ATOM 526 O O . LEU A 1 71 ? 6.999 1.046 -12.963 1.00 94.19 71 LEU A O 1
ATOM 530 N N . ALA A 1 72 ? 6.778 -0.159 -11.071 1.00 90.56 72 ALA A N 1
ATOM 531 C CA . ALA A 1 72 ? 7.806 -1.138 -11.396 1.00 90.56 72 ALA A CA 1
ATOM 532 C C . ALA A 1 72 ? 7.487 -1.977 -12.649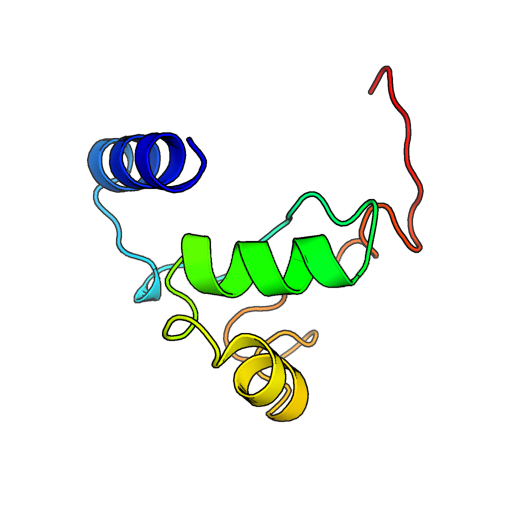 1.00 90.56 72 ALA A C 1
ATOM 534 O O . ALA A 1 72 ? 8.421 -2.380 -13.346 1.00 90.56 72 ALA A O 1
ATOM 535 N N . SER A 1 73 ? 6.205 -2.242 -12.949 1.00 91.94 73 SER A N 1
ATOM 536 C CA . SER A 1 73 ? 5.809 -3.066 -14.108 1.00 91.94 73 SER A CA 1
ATOM 537 C C . SER A 1 73 ? 4.855 -2.375 -15.080 1.00 91.94 73 SER A C 1
ATOM 539 O O . SER A 1 73 ? 5.058 -2.481 -16.288 1.00 91.94 73 SER A O 1
ATOM 541 N N . PHE A 1 74 ? 3.817 -1.684 -14.592 1.00 91.88 74 PHE A N 1
ATOM 542 C CA . PHE A 1 74 ? 2.888 -0.945 -15.461 1.00 91.88 74 PHE A CA 1
ATOM 543 C C . PHE A 1 74 ? 3.573 0.278 -16.082 1.00 91.88 74 PHE A C 1
ATOM 545 O O . PHE A 1 74 ? 3.363 0.591 -17.256 1.00 91.88 74 PHE A O 1
ATOM 552 N N . GLY A 1 75 ? 4.463 0.904 -15.311 1.00 86.88 75 GLY A N 1
ATOM 553 C CA . GLY A 1 75 ? 5.363 1.954 -15.760 1.00 86.88 75 GLY A CA 1
ATOM 554 C C . GLY A 1 75 ? 5.119 3.284 -15.063 1.00 86.88 75 GLY A C 1
ATOM 555 O O . GLY A 1 75 ? 4.032 3.580 -14.571 1.00 86.88 75 GLY A O 1
ATOM 556 N N . GLU A 1 76 ? 6.163 4.105 -15.045 1.00 83.00 76 GLU A N 1
ATOM 557 C CA . GLU A 1 76 ? 6.112 5.456 -14.506 1.00 83.00 76 GLU A CA 1
ATOM 558 C C . GLU A 1 76 ? 5.906 6.468 -15.640 1.00 83.00 76 GLU A C 1
ATOM 560 O O . GLU A 1 76 ? 6.730 6.594 -16.550 1.00 83.00 76 GLU A O 1
ATOM 565 N N . ALA A 1 77 ? 4.817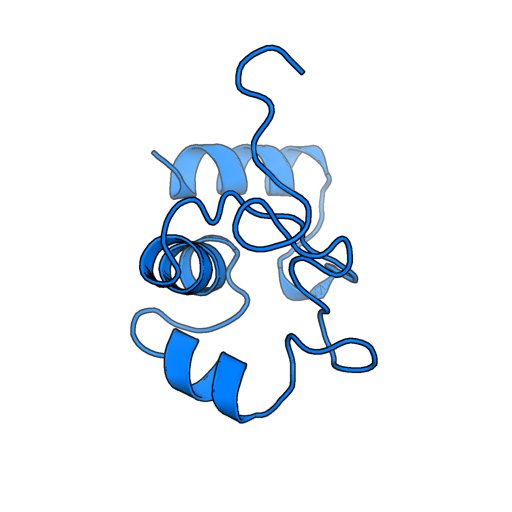 7.229 -15.569 1.00 76.69 77 ALA A N 1
ATOM 566 C CA . ALA A 1 77 ? 4.615 8.419 -16.381 1.00 76.69 77 ALA A CA 1
ATOM 567 C C . ALA A 1 77 ? 4.679 9.640 -15.458 1.00 76.69 77 ALA A C 1
ATOM 569 O O . ALA A 1 77 ? 3.669 10.073 -14.921 1.00 76.69 77 ALA A O 1
ATOM 570 N N . ILE A 1 78 ? 5.877 10.205 -15.280 1.00 67.69 78 ILE A N 1
ATOM 571 C CA . ILE A 1 78 ? 6.117 11.368 -14.403 1.00 67.69 78 ILE A CA 1
ATOM 572 C C . ILE A 1 78 ? 5.212 12.599 -14.699 1.00 67.69 78 ILE A C 1
ATOM 574 O O . ILE A 1 78 ? 5.044 13.412 -13.792 1.00 67.69 78 ILE A O 1
ATOM 578 N N . PRO A 1 79 ? 4.576 12.768 -15.886 1.00 56.03 79 PRO A N 1
ATOM 579 C CA . PRO A 1 79 ? 3.569 13.814 -16.084 1.00 56.03 79 PRO A CA 1
ATOM 580 C C . PRO A 1 79 ? 2.096 13.339 -16.100 1.00 56.03 79 PRO A C 1
ATOM 582 O O . PRO A 1 79 ? 1.264 14.090 -16.609 1.00 56.03 79 PRO A O 1
ATOM 585 N N . ALA A 1 80 ? 1.760 12.134 -15.623 1.00 49.12 80 ALA A N 1
ATOM 586 C CA . ALA A 1 80 ? 0.378 11.626 -15.600 1.00 49.12 80 ALA A CA 1
ATOM 587 C C . ALA A 1 80 ? -0.374 11.955 -14.302 1.00 49.12 80 ALA A C 1
ATOM 589 O O . ALA A 1 80 ? 0.245 11.880 -13.217 1.00 49.12 80 ALA A O 1
#

Foldseek 3Di:
DLLVVLVVVCVVVVHALQPAQEEEFAPPDVVRQLVVCCSSVVDPPPCSVVCVVVCLCPVVHRYPYPPVVHCVGVHDDPVD

pLDDT: mean 94.36, std 8.33, range [49.12, 98.5]